Protein AF-A0A4Z2CUN2-F1 (afdb_monomer_lite)

Sequence (125 aa):
MNIFHKLSSVTNKCGRIKKRVDEVFERILISDKLRECLLIEDSDRYLTFTEKEREEFLFRLFKHICIGGEICQQEDDIKPYIDITRKIYHDLICAHKNPDSGLVEILSHVYEVQVFVSDMPSQNF

InterPro domains:
  IPR029416 Cilia- and flagella-associated protein 300 [PF14926] (1-117)
  IPR029416 Cilia- and flagella-associated protein 300 [PTHR31078] (4-117)

Organism: Schistosoma japonicum (NCBI:txid6182)

pLDDT: mean 88.89, std 11.71, range [41.34, 97.31]

Foldseek 3Di:
DQLCVLCCVQAPPVQFGAFDDWDADPNQTRGTPVLCCLPVCPDPSVVSDDPVRCPDPLNVLLSCQCSDDPDDPHDRGCVVSVVVSVVVVVVQWDWDQDPVVRDIDTPDDDDDDDDDDDPDPDPDD

Radius of gyration: 18.3 Å; chains: 1; bounding box: 49×45×45 Å

Structure (mmCIF, N/CA/C/O backbone):
data_AF-A0A4Z2CUN2-F1
#
_entry.id   AF-A0A4Z2CUN2-F1
#
loop_
_atom_site.group_PDB
_atom_site.id
_atom_site.type_symbol
_atom_site.label_atom_id
_atom_site.label_alt_id
_atom_site.label_comp_id
_atom_site.label_asym_id
_atom_site.label_entity_id
_atom_site.label_seq_id
_atom_site.pdbx_PDB_ins_code
_atom_site.Cartn_x
_atom_site.Cartn_y
_atom_site.Cartn_z
_atom_site.occupancy
_atom_site.B_iso_or_equiv
_atom_site.auth_seq_id
_atom_site.auth_comp_id
_atom_site.auth_asym_id
_atom_site.auth_atom_id
_atom_site.pdbx_PDB_model_num
ATOM 1 N N . MET A 1 1 ? -6.127 12.122 7.247 1.00 48.44 1 MET A N 1
ATOM 2 C CA . MET A 1 1 ? -5.325 12.434 6.042 1.00 48.44 1 MET A CA 1
ATOM 3 C C . MET A 1 1 ? -5.567 11.334 5.024 1.00 48.44 1 MET A C 1
ATOM 5 O O . MET A 1 1 ? -5.692 10.189 5.423 1.00 48.44 1 MET A O 1
ATOM 9 N N . ASN A 1 2 ? -5.736 11.660 3.742 1.00 76.31 2 ASN A N 1
ATOM 10 C CA . ASN A 1 2 ? -5.980 10.652 2.708 1.00 76.31 2 ASN A CA 1
ATOM 11 C C . ASN A 1 2 ? -4.715 10.512 1.861 1.00 76.31 2 ASN A C 1
ATOM 13 O O . ASN A 1 2 ? -4.545 11.282 0.921 1.00 76.31 2 ASN A O 1
ATOM 17 N N . ILE A 1 3 ? -3.819 9.583 2.203 1.00 88.69 3 ILE A N 1
ATOM 18 C CA . ILE A 1 3 ? -2.520 9.378 1.528 1.00 88.69 3 ILE A CA 1
ATOM 19 C C . ILE A 1 3 ? -2.637 9.260 -0.007 1.00 88.69 3 ILE A C 1
ATOM 21 O O . ILE A 1 3 ? -1.711 9.613 -0.734 1.00 88.69 3 ILE A O 1
ATOM 25 N N . PHE A 1 4 ? -3.805 8.866 -0.529 1.00 93.44 4 PHE A N 1
ATOM 26 C CA . PHE A 1 4 ? -4.026 8.641 -1.956 1.00 93.44 4 PHE A CA 1
ATOM 27 C C . PHE A 1 4 ? -3.981 9.911 -2.820 1.00 93.44 4 PHE A C 1
ATOM 29 O O . PHE A 1 4 ? -3.732 9.806 -4.017 1.00 93.44 4 PHE A O 1
ATOM 36 N N . HIS A 1 5 ? -4.154 11.118 -2.263 1.00 91.75 5 HIS A N 1
ATOM 37 C CA . HIS A 1 5 ? -4.026 12.356 -3.057 1.00 91.75 5 HIS A CA 1
ATOM 38 C C . HIS A 1 5 ? -2.603 12.557 -3.614 1.00 91.75 5 HIS A C 1
ATOM 40 O O . HIS A 1 5 ? -2.419 13.130 -4.695 1.00 91.75 5 HIS A O 1
ATOM 46 N N . LYS A 1 6 ? -1.594 12.037 -2.902 1.00 93.50 6 LYS A N 1
ATOM 47 C CA . LYS A 1 6 ? -0.182 12.125 -3.290 1.00 93.50 6 LYS A CA 1
ATOM 48 C C . LYS A 1 6 ? 0.154 11.256 -4.497 1.00 93.50 6 LYS A C 1
ATOM 50 O O . LYS A 1 6 ? 1.141 11.507 -5.178 1.00 93.50 6 LYS A O 1
ATOM 55 N N . LEU A 1 7 ? -0.713 10.300 -4.838 1.00 93.88 7 LEU A N 1
ATOM 56 C CA . LEU A 1 7 ? -0.537 9.413 -5.989 1.00 93.88 7 LEU A CA 1
ATOM 57 C C . LEU A 1 7 ? -0.670 10.135 -7.336 1.00 93.88 7 LEU A C 1
ATOM 59 O O . LEU A 1 7 ? -0.330 9.575 -8.378 1.00 93.88 7 LEU A O 1
ATOM 63 N N . SER A 1 8 ? -1.113 11.393 -7.343 1.00 92.88 8 SER A N 1
ATOM 64 C CA . SER A 1 8 ? -1.101 12.250 -8.534 1.00 92.88 8 SER A CA 1
ATOM 65 C C . SER A 1 8 ? 0.317 12.470 -9.098 1.00 92.88 8 SER A C 1
ATOM 67 O O . SER A 1 8 ? 0.485 12.670 -10.305 1.00 92.88 8 SER A O 1
ATOM 69 N N . SER A 1 9 ? 1.365 12.332 -8.274 1.00 92.81 9 SER A N 1
ATOM 70 C CA . SER A 1 9 ? 2.763 12.369 -8.731 1.00 92.81 9 SER A CA 1
ATOM 71 C C . SER A 1 9 ? 3.121 11.164 -9.619 1.00 92.81 9 SER A C 1
ATOM 73 O O . SER A 1 9 ? 3.837 11.313 -10.618 1.00 92.81 9 SER A O 1
ATOM 75 N N . VAL A 1 10 ? 2.547 9.989 -9.338 1.00 94.69 10 VAL A N 1
ATOM 76 C CA . VAL A 1 10 ? 2.833 8.713 -10.024 1.00 94.69 10 VAL A CA 1
ATOM 77 C C . VAL A 1 10 ? 1.763 8.292 -11.037 1.00 94.69 10 VAL A C 1
ATOM 79 O O . VAL A 1 10 ? 1.988 7.368 -11.813 1.00 94.69 10 VAL A O 1
ATOM 82 N N . THR A 1 11 ? 0.645 9.013 -11.115 1.00 96.62 11 THR A N 1
ATOM 83 C CA . THR A 1 11 ? -0.454 8.761 -12.065 1.00 96.62 11 THR A CA 1
ATOM 84 C C . THR A 1 11 ? -0.626 9.907 -13.060 1.00 96.62 11 THR A C 1
ATOM 86 O O . THR A 1 11 ? -0.113 11.013 -12.867 1.00 96.62 11 THR A O 1
ATOM 89 N N . ASN A 1 12 ? -1.292 9.644 -14.182 1.00 95.75 12 ASN A N 1
ATOM 90 C CA . ASN A 1 12 ? -1.761 10.689 -15.090 1.00 95.75 12 ASN A CA 1
ATOM 91 C C . ASN A 1 12 ? -3.154 11.205 -14.674 1.00 95.75 12 ASN A C 1
ATOM 93 O O . ASN A 1 12 ? -3.777 10.680 -13.755 1.00 95.75 12 ASN A O 1
ATOM 97 N N . LYS A 1 13 ? -3.667 12.227 -15.374 1.00 92.75 13 LYS A N 1
ATOM 98 C CA . LYS A 1 13 ? -4.981 12.832 -15.073 1.00 92.75 13 LYS A CA 1
ATOM 99 C C . LYS A 1 13 ? -6.158 11.850 -15.171 1.00 92.75 13 LYS A C 1
ATOM 101 O O . LYS A 1 13 ? -7.192 12.103 -14.568 1.00 92.75 13 LYS A O 1
ATOM 106 N N . CYS A 1 14 ? -6.003 10.757 -15.917 1.00 93.81 14 CYS A N 1
ATOM 107 C CA . CYS A 1 14 ? -7.030 9.731 -16.090 1.00 93.81 14 CYS A CA 1
ATOM 108 C C . CYS A 1 14 ? -6.935 8.607 -15.046 1.00 93.81 14 CYS A C 1
ATOM 110 O O . CYS A 1 14 ? -7.759 7.704 -15.073 1.00 93.81 14 CYS A O 1
ATOM 112 N N . GLY A 1 15 ? -5.943 8.642 -14.148 1.00 95.00 15 GLY A N 1
ATOM 113 C CA . GLY A 1 15 ? -5.732 7.609 -13.133 1.00 95.00 15 GLY A CA 1
ATOM 114 C C . GLY A 1 15 ? -4.819 6.457 -13.560 1.00 95.00 15 GLY A C 1
ATOM 115 O O . GLY A 1 15 ? -4.521 5.605 -12.724 1.00 95.00 15 GLY A O 1
ATOM 116 N N . ARG A 1 16 ? -4.299 6.456 -14.797 1.00 97.19 16 ARG A N 1
ATOM 117 C CA . ARG A 1 16 ? -3.320 5.445 -15.216 1.00 97.19 16 ARG A CA 1
ATOM 118 C C . ARG A 1 16 ? -1.986 5.681 -14.535 1.00 97.19 16 ARG A C 1
ATOM 120 O O . ARG A 1 16 ? -1.492 6.814 -14.475 1.00 97.19 16 ARG A O 1
ATOM 127 N N . ILE A 1 17 ? -1.381 4.602 -14.074 1.00 97.31 17 ILE A N 1
ATOM 128 C CA . ILE A 1 17 ? -0.069 4.599 -13.453 1.00 97.31 17 ILE A CA 1
ATOM 129 C C . ILE A 1 17 ? 0.970 4.859 -14.544 1.00 97.31 17 ILE A C 1
ATOM 131 O O . ILE A 1 17 ? 0.988 4.233 -15.606 1.00 97.31 17 ILE A O 1
ATOM 135 N N . LYS A 1 18 ? 1.834 5.844 -14.306 1.00 96.50 18 LYS A N 1
ATOM 136 C CA . LYS A 1 18 ? 2.908 6.183 -15.239 1.00 96.50 18 LYS A CA 1
ATOM 137 C C . LYS A 1 18 ? 3.898 5.010 -15.296 1.00 96.50 18 LYS A C 1
ATOM 139 O O . LYS A 1 18 ? 4.303 4.499 -14.255 1.00 96.50 18 LYS A O 1
ATOM 144 N N . LYS A 1 19 ? 4.320 4.617 -16.498 1.00 95.75 19 LYS A N 1
ATOM 145 C CA . LYS A 1 19 ? 5.338 3.574 -16.705 1.00 95.75 19 LYS A CA 1
ATOM 146 C C . LYS A 1 19 ? 6.760 4.120 -16.530 1.00 95.75 19 LYS A C 1
ATOM 148 O O . LYS A 1 19 ? 6.971 5.341 -16.518 1.00 95.75 19 LYS A O 1
ATOM 153 N N . ARG A 1 20 ? 7.721 3.211 -16.380 1.00 93.75 20 ARG A N 1
ATOM 154 C CA . ARG A 1 20 ? 9.170 3.470 -16.359 1.00 93.75 20 ARG A CA 1
ATOM 155 C C . ARG A 1 20 ? 9.900 2.333 -17.080 1.00 93.75 20 ARG A C 1
ATOM 157 O O . ARG A 1 20 ? 9.256 1.416 -17.573 1.00 93.75 20 ARG A O 1
ATOM 164 N N . VAL A 1 21 ? 11.223 2.433 -17.165 1.00 94.00 21 VAL A N 1
ATOM 165 C CA . VAL A 1 21 ? 12.065 1.329 -17.643 1.00 94.00 21 VAL A CA 1
ATOM 166 C C . VAL A 1 21 ? 12.024 0.200 -16.619 1.00 94.00 21 VAL A C 1
ATOM 168 O O . VAL A 1 21 ? 12.077 0.461 -15.417 1.00 94.00 21 VAL A O 1
ATOM 171 N N . ASP A 1 22 ? 11.917 -1.027 -17.113 1.00 94.19 22 ASP A N 1
ATOM 172 C CA . ASP A 1 22 ? 11.863 -2.222 -16.286 1.00 94.19 22 ASP A CA 1
ATOM 173 C C . ASP A 1 22 ? 13.157 -2.413 -15.495 1.00 94.19 22 ASP A C 1
ATOM 175 O O . ASP A 1 22 ? 14.265 -2.317 -16.023 1.00 94.19 22 ASP A O 1
ATOM 179 N N . GLU A 1 23 ? 12.994 -2.719 -14.215 1.00 93.00 23 GLU A N 1
ATOM 180 C CA . GLU A 1 23 ? 14.077 -3.017 -13.288 1.00 93.00 23 GLU A CA 1
ATOM 181 C C . GLU A 1 23 ? 13.613 -4.113 -12.336 1.00 93.00 23 GLU A C 1
ATOM 183 O O . GLU A 1 23 ? 12.442 -4.147 -11.958 1.00 93.00 23 GLU A O 1
ATOM 188 N N . VAL A 1 24 ? 14.513 -5.010 -11.945 1.00 91.69 24 VAL A N 1
ATOM 189 C CA . VAL A 1 24 ? 14.204 -6.060 -10.971 1.00 91.69 24 VAL A CA 1
ATOM 190 C C . VAL A 1 24 ? 14.834 -5.692 -9.635 1.00 91.69 24 VAL A C 1
ATOM 192 O O . VAL A 1 24 ? 16.052 -5.572 -9.542 1.00 91.69 24 VAL A O 1
ATOM 195 N N . PHE A 1 25 ? 14.006 -5.565 -8.601 1.00 89.56 25 PHE A N 1
ATOM 196 C CA . PHE A 1 25 ? 14.422 -5.286 -7.227 1.00 89.56 25 PHE A CA 1
ATOM 197 C C . PHE A 1 25 ? 13.826 -6.348 -6.304 1.00 89.56 25 PHE A C 1
ATOM 199 O O . PHE A 1 25 ? 12.622 -6.574 -6.342 1.00 89.56 25 PHE A O 1
ATOM 206 N N . GLU A 1 26 ? 14.657 -7.046 -5.524 1.00 87.00 26 GLU A N 1
ATOM 207 C CA . GLU A 1 26 ? 14.212 -8.112 -4.603 1.00 87.00 26 GLU A CA 1
ATOM 208 C C . GLU A 1 26 ? 13.264 -9.146 -5.248 1.00 87.00 26 GLU A C 1
ATOM 210 O O . GLU A 1 26 ? 12.294 -9.597 -4.647 1.00 87.00 26 GLU A O 1
ATOM 215 N N . ARG A 1 27 ? 13.557 -9.540 -6.498 1.00 86.94 27 ARG A N 1
ATOM 216 C CA . ARG A 1 27 ? 12.741 -10.456 -7.332 1.00 86.94 27 ARG A CA 1
ATOM 217 C C . ARG A 1 27 ? 11.387 -9.891 -7.789 1.00 86.94 27 ARG A C 1
ATOM 219 O O . ARG A 1 27 ? 10.625 -10.606 -8.433 1.00 86.94 27 ARG A O 1
ATOM 226 N N . ILE A 1 28 ? 11.108 -8.619 -7.528 1.00 87.38 28 ILE A N 1
ATOM 227 C CA . ILE A 1 28 ? 9.922 -7.904 -8.000 1.00 87.38 28 ILE A CA 1
ATOM 228 C C . ILE A 1 28 ? 10.285 -7.126 -9.266 1.00 87.38 28 ILE A C 1
ATOM 230 O O . ILE A 1 28 ? 11.254 -6.367 -9.290 1.00 87.38 28 ILE A O 1
ATOM 234 N N . LEU A 1 29 ? 9.484 -7.286 -10.320 1.00 89.44 29 LEU A N 1
ATOM 235 C CA . LEU A 1 29 ? 9.589 -6.469 -11.527 1.00 89.44 29 LEU A CA 1
ATOM 236 C C . LEU A 1 29 ? 8.938 -5.095 -11.298 1.00 89.44 29 LEU A C 1
ATOM 238 O O . LEU A 1 29 ? 7.730 -4.988 -11.069 1.00 89.44 29 LEU A O 1
ATOM 242 N N . ILE A 1 30 ? 9.737 -4.037 -11.405 1.00 92.06 30 ILE A N 1
ATOM 243 C CA . ILE A 1 30 ? 9.318 -2.644 -11.267 1.00 92.06 30 ILE A CA 1
ATOM 244 C C . ILE A 1 30 ? 9.238 -1.989 -12.650 1.00 92.06 30 ILE A C 1
ATOM 246 O O . ILE A 1 30 ? 10.202 -1.406 -13.149 1.00 92.06 30 ILE A O 1
ATOM 250 N N . SER A 1 31 ? 8.036 -2.017 -13.223 1.00 93.12 31 SER A N 1
ATOM 251 C CA . SER A 1 31 ? 7.719 -1.459 -14.551 1.00 93.12 31 SER A CA 1
ATOM 252 C C . SER A 1 31 ? 6.985 -0.115 -14.507 1.00 93.12 31 SER A C 1
ATOM 254 O O . SER A 1 31 ? 6.624 0.467 -15.536 1.00 93.12 31 SER A O 1
ATOM 256 N N . ASP A 1 32 ? 6.720 0.413 -13.311 1.00 94.69 32 ASP A N 1
ATOM 257 C CA . ASP A 1 32 ? 5.936 1.632 -13.143 1.00 94.69 32 ASP A CA 1
ATOM 258 C C . ASP A 1 32 ? 6.400 2.525 -11.986 1.00 94.69 32 ASP A C 1
ATOM 260 O O . ASP A 1 32 ? 7.168 2.141 -11.103 1.00 94.69 32 ASP A O 1
ATOM 264 N N . LYS A 1 33 ? 5.930 3.774 -12.024 1.00 95.44 33 LYS A N 1
ATOM 265 C CA . LYS A 1 33 ? 6.295 4.817 -11.064 1.00 95.44 33 LYS A CA 1
ATOM 266 C C . LYS A 1 33 ? 5.692 4.594 -9.674 1.00 95.44 33 LYS A C 1
ATOM 268 O O . LYS A 1 33 ? 6.193 5.190 -8.723 1.00 95.44 33 LYS A O 1
ATOM 273 N N . LEU A 1 34 ? 4.622 3.802 -9.555 1.00 95.62 34 LEU A N 1
ATOM 274 C CA . LEU A 1 34 ? 3.969 3.510 -8.279 1.00 95.62 34 LEU A CA 1
ATOM 275 C C . LEU A 1 34 ? 4.826 2.541 -7.463 1.00 95.62 34 LEU A C 1
ATOM 277 O O . LEU A 1 34 ? 5.147 2.839 -6.319 1.00 95.62 34 LEU A O 1
ATOM 281 N N . ARG A 1 35 ? 5.256 1.429 -8.062 1.00 93.62 35 ARG A N 1
ATOM 282 C CA . ARG A 1 35 ? 6.135 0.447 -7.413 1.00 93.62 35 ARG A CA 1
ATOM 283 C C . ARG A 1 35 ? 7.485 1.051 -7.046 1.00 93.62 35 ARG A C 1
ATOM 285 O O . ARG A 1 35 ? 7.947 0.835 -5.933 1.00 93.62 35 ARG A O 1
ATOM 292 N N . GLU A 1 36 ? 8.047 1.896 -7.911 1.00 94.38 36 GLU A N 1
ATOM 293 C CA . GLU A 1 36 ? 9.256 2.672 -7.596 1.00 94.38 36 GLU A CA 1
ATOM 294 C C . GLU A 1 36 ? 9.074 3.506 -6.315 1.00 94.38 36 GLU A C 1
ATOM 296 O O . GLU A 1 36 ? 9.882 3.428 -5.399 1.00 94.38 36 GLU A O 1
ATOM 301 N N . CYS A 1 37 ? 7.965 4.244 -6.211 1.00 95.12 37 CYS A N 1
ATOM 302 C CA . CYS A 1 37 ? 7.634 5.070 -5.046 1.00 95.12 37 CYS A CA 1
ATOM 303 C C . CYS A 1 37 ? 7.449 4.256 -3.745 1.00 95.12 37 CYS A C 1
ATOM 305 O O . CYS A 1 37 ? 7.715 4.758 -2.648 1.00 95.12 37 CYS A O 1
ATOM 307 N N . LEU A 1 38 ? 6.995 3.004 -3.851 1.00 94.62 38 LEU A N 1
ATOM 308 C CA . LEU A 1 38 ? 6.708 2.130 -2.710 1.00 94.62 38 LEU A CA 1
ATOM 309 C C . LEU A 1 38 ? 7.914 1.297 -2.237 1.00 94.62 38 LEU A C 1
ATOM 311 O O . LEU A 1 38 ? 7.955 0.936 -1.055 1.00 94.62 38 LEU A O 1
ATOM 315 N N . LEU A 1 39 ? 8.851 0.975 -3.137 1.00 92.81 39 LEU A N 1
ATOM 316 C CA . LEU A 1 39 ? 9.922 -0.006 -2.909 1.00 92.81 39 LEU A CA 1
ATOM 317 C C . LEU A 1 39 ? 11.339 0.570 -2.953 1.00 92.81 39 LEU A C 1
ATOM 319 O O . LEU A 1 39 ? 12.171 0.128 -2.173 1.00 92.81 39 LEU A O 1
ATOM 323 N N . ILE A 1 40 ? 11.628 1.519 -3.846 1.00 93.94 40 ILE A N 1
ATOM 324 C CA . ILE A 1 40 ? 13.008 1.960 -4.089 1.00 93.94 40 ILE A CA 1
ATOM 325 C C . ILE A 1 40 ? 13.339 3.128 -3.170 1.00 93.94 40 ILE A C 1
ATOM 327 O O . ILE A 1 40 ? 12.987 4.262 -3.483 1.00 93.94 40 ILE A O 1
ATOM 331 N N . GLU A 1 41 ? 13.998 2.850 -2.046 1.00 92.31 41 GLU A N 1
ATOM 332 C CA . GLU A 1 41 ? 14.308 3.845 -1.004 1.00 92.31 41 GLU A CA 1
ATOM 333 C C . GLU A 1 41 ? 15.188 4.996 -1.509 1.00 92.31 41 GLU A C 1
ATOM 335 O O . GLU A 1 41 ? 14.967 6.147 -1.139 1.00 92.31 41 GLU A O 1
ATOM 340 N N . ASP A 1 42 ? 16.094 4.701 -2.443 1.00 90.81 42 ASP A N 1
ATOM 341 C CA . ASP A 1 42 ? 17.001 5.678 -3.056 1.00 90.81 42 ASP A CA 1
ATOM 342 C C . ASP A 1 42 ? 16.341 6.543 -4.151 1.00 90.81 42 ASP A C 1
ATOM 344 O O . ASP A 1 42 ? 16.978 7.428 -4.721 1.00 90.81 42 ASP A O 1
ATOM 348 N N . SER A 1 43 ? 15.068 6.304 -4.493 1.00 90.62 43 SER A N 1
ATOM 349 C CA . SER A 1 43 ? 14.357 7.110 -5.493 1.00 90.62 43 SER A CA 1
ATOM 350 C C . SER A 1 43 ? 13.819 8.397 -4.874 1.00 90.62 43 SER A C 1
ATOM 352 O O . SER A 1 43 ? 13.136 8.369 -3.851 1.00 90.62 43 SER A O 1
ATOM 354 N N . ASP A 1 44 ? 13.943 9.521 -5.587 1.00 89.75 44 ASP A N 1
ATOM 355 C CA . ASP A 1 44 ? 13.253 10.776 -5.247 1.00 89.75 44 ASP A CA 1
ATOM 356 C C . ASP A 1 44 ? 11.745 10.578 -5.025 1.00 89.75 44 ASP A C 1
ATOM 358 O O . ASP A 1 44 ? 11.096 11.306 -4.272 1.00 89.75 44 ASP A O 1
ATOM 362 N N . ARG A 1 45 ? 11.147 9.577 -5.682 1.00 89.94 45 ARG A N 1
ATOM 363 C CA . ARG A 1 45 ? 9.720 9.284 -5.526 1.00 89.94 45 ARG A CA 1
ATOM 364 C C . ARG A 1 45 ? 9.394 8.583 -4.230 1.00 89.94 45 ARG A C 1
ATOM 366 O O . ARG A 1 45 ? 8.244 8.687 -3.801 1.00 89.94 45 ARG A O 1
ATOM 373 N N . TYR A 1 46 ? 10.349 7.920 -3.592 1.00 91.25 46 TYR A N 1
ATOM 374 C CA . TYR A 1 46 ? 10.175 7.408 -2.240 1.00 91.25 46 TYR A CA 1
ATOM 375 C C . TYR A 1 46 ? 9.803 8.546 -1.281 1.00 91.25 46 TYR A C 1
ATOM 377 O O . TYR A 1 46 ? 8.902 8.418 -0.454 1.00 91.25 46 TYR A O 1
ATOM 385 N N . LEU A 1 47 ? 10.347 9.740 -1.493 1.00 90.44 47 LEU A N 1
ATOM 386 C CA . LEU A 1 47 ? 10.043 10.910 -0.670 1.00 90.44 47 LEU A CA 1
ATOM 387 C C . LEU A 1 47 ? 8.612 11.458 -0.854 1.00 90.44 47 LEU A C 1
ATOM 389 O O . LEU A 1 47 ? 8.214 12.386 -0.154 1.00 90.44 47 LEU A O 1
ATOM 393 N N . THR A 1 48 ? 7.798 10.873 -1.747 1.00 93.44 48 THR A N 1
ATOM 394 C CA . THR A 1 48 ? 6.362 11.198 -1.865 1.00 93.44 48 THR A CA 1
ATOM 395 C C . THR A 1 48 ? 5.631 10.992 -0.533 1.00 93.44 48 THR A C 1
ATOM 397 O O . THR A 1 48 ? 4.751 11.781 -0.180 1.00 93.44 48 THR A O 1
ATOM 400 N N . PHE A 1 49 ? 5.998 9.950 0.214 1.00 94.50 49 PHE A N 1
ATOM 401 C CA . PHE A 1 49 ? 5.416 9.638 1.516 1.00 94.50 49 PHE A CA 1
ATOM 402 C C . PHE A 1 49 ? 6.449 9.858 2.610 1.00 94.50 49 PHE A C 1
ATOM 404 O O . PHE A 1 49 ? 7.573 9.366 2.519 1.00 94.50 49 PHE A O 1
ATOM 411 N N . THR A 1 50 ? 6.042 10.587 3.644 1.00 94.06 50 THR A N 1
ATOM 412 C CA . THR A 1 50 ? 6.851 10.791 4.848 1.00 94.06 50 THR A CA 1
ATOM 413 C C . THR A 1 50 ? 7.014 9.478 5.610 1.00 94.06 50 THR A C 1
ATOM 415 O O . THR A 1 50 ? 6.198 8.569 5.471 1.00 94.06 50 THR A O 1
ATOM 418 N N . GLU A 1 51 ? 8.035 9.392 6.460 1.00 93.81 51 GLU A N 1
ATOM 419 C CA . GLU A 1 51 ? 8.264 8.235 7.334 1.00 93.81 51 GLU A CA 1
ATOM 420 C C . GLU A 1 51 ? 7.018 7.882 8.163 1.00 93.81 51 GLU A C 1
ATOM 422 O O . GLU A 1 51 ? 6.536 6.755 8.101 1.00 93.81 51 GLU A O 1
ATOM 427 N N . LYS A 1 52 ? 6.389 8.878 8.803 1.00 93.56 52 LYS A N 1
ATOM 428 C CA . LYS A 1 52 ? 5.144 8.690 9.569 1.00 93.56 52 LYS A CA 1
ATOM 429 C C . LYS A 1 52 ? 3.994 8.134 8.729 1.00 93.56 52 LYS A C 1
ATOM 431 O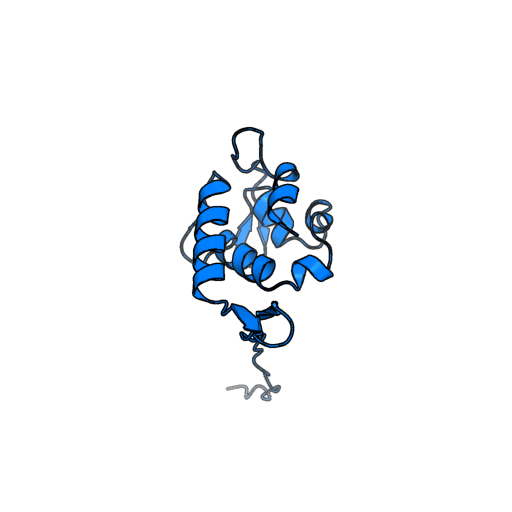 O . LYS A 1 52 ? 3.249 7.285 9.197 1.00 93.56 52 LYS A O 1
ATOM 436 N N . GLU A 1 53 ? 3.835 8.596 7.489 1.00 95.06 53 GLU A N 1
ATOM 437 C CA . GLU A 1 53 ? 2.806 8.051 6.591 1.00 95.06 53 GLU A CA 1
ATOM 438 C C . GLU A 1 53 ? 3.116 6.610 6.189 1.00 95.06 53 GLU A C 1
ATOM 440 O O . GLU A 1 53 ? 2.194 5.816 6.034 1.00 95.06 53 GLU A O 1
ATOM 445 N N . ARG A 1 54 ? 4.397 6.258 6.034 1.00 94.31 54 ARG A N 1
ATOM 446 C CA . ARG A 1 54 ? 4.825 4.888 5.722 1.00 94.31 54 ARG A CA 1
ATOM 447 C C . ARG A 1 54 ? 4.581 3.924 6.883 1.00 94.31 54 ARG A C 1
ATOM 449 O O . ARG A 1 54 ? 4.359 2.734 6.657 1.00 94.31 54 ARG A O 1
ATOM 456 N N . GLU A 1 55 ? 4.584 4.435 8.110 1.00 93.00 55 GLU A N 1
ATOM 457 C CA . GLU A 1 55 ? 4.240 3.683 9.315 1.00 93.00 55 GLU A CA 1
ATOM 458 C C . GLU A 1 55 ? 2.732 3.433 9.462 1.00 93.00 55 GLU A C 1
ATOM 460 O O . GLU A 1 55 ? 2.346 2.449 10.095 1.00 93.00 55 GLU A O 1
ATOM 465 N N . GLU A 1 56 ? 1.869 4.254 8.849 1.00 93.25 56 GLU A N 1
ATOM 466 C CA . GLU A 1 56 ? 0.418 4.073 8.934 1.00 93.25 56 GLU A CA 1
ATOM 467 C C . GLU A 1 56 ? -0.026 2.716 8.362 1.00 93.25 56 GLU A C 1
ATOM 469 O O . GLU A 1 56 ? 0.357 2.308 7.261 1.00 93.25 56 GLU A O 1
ATOM 474 N N . PHE A 1 57 ? -0.937 2.039 9.069 1.00 94.00 57 PHE A N 1
ATOM 475 C CA . PHE A 1 57 ? -1.489 0.758 8.619 1.00 94.00 57 PHE A CA 1
ATOM 476 C C . PHE A 1 57 ? -2.116 0.844 7.219 1.00 94.00 57 PHE A C 1
ATOM 478 O O . PHE A 1 57 ? -1.911 -0.046 6.396 1.00 94.00 57 PHE A O 1
ATOM 485 N N . LEU A 1 58 ? -2.827 1.938 6.919 1.00 95.19 58 LEU A N 1
ATOM 486 C CA . LEU A 1 58 ? -3.437 2.156 5.607 1.00 95.19 58 LEU A CA 1
ATOM 487 C C . LEU A 1 58 ? -2.392 2.158 4.480 1.00 95.19 58 LEU A C 1
ATOM 489 O O . LEU A 1 58 ? -2.636 1.581 3.420 1.00 95.19 58 LEU A O 1
ATOM 493 N N . PHE A 1 59 ? -1.229 2.776 4.707 1.00 96.00 59 PHE A N 1
ATOM 494 C CA . PHE A 1 59 ? -0.135 2.778 3.740 1.00 96.00 59 PHE A CA 1
ATOM 495 C C . PHE A 1 59 ? 0.461 1.383 3.574 1.00 96.00 59 PHE A C 1
ATOM 497 O O . PHE A 1 59 ? 0.636 0.925 2.446 1.00 96.00 59 PHE A O 1
ATOM 504 N N . ARG A 1 60 ? 0.741 0.686 4.681 1.00 94.81 60 ARG A N 1
ATOM 505 C CA . ARG A 1 60 ? 1.304 -0.674 4.652 1.00 94.81 60 ARG A CA 1
ATOM 506 C C . ARG A 1 60 ? 0.385 -1.648 3.910 1.00 94.81 60 ARG A C 1
ATOM 508 O O . ARG A 1 60 ? 0.857 -2.407 3.065 1.00 94.81 60 ARG A O 1
ATOM 515 N N . LEU A 1 61 ? -0.923 -1.565 4.154 1.00 95.31 61 LEU A N 1
ATOM 516 C CA . LEU A 1 61 ? -1.937 -2.344 3.445 1.00 95.31 61 LEU A CA 1
ATOM 517 C C . LEU A 1 61 ? -1.959 -2.011 1.945 1.00 95.31 61 LEU A C 1
ATOM 519 O O . LEU A 1 61 ? -1.909 -2.916 1.114 1.00 95.31 61 LEU A O 1
ATOM 523 N N . PHE A 1 62 ? -1.975 -0.721 1.593 1.00 95.81 62 PHE A N 1
ATOM 524 C CA . PHE A 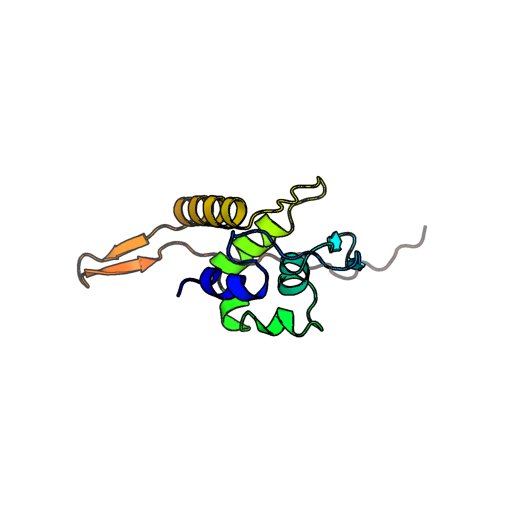1 62 ? -1.919 -0.272 0.200 1.00 95.81 62 PHE A CA 1
ATOM 525 C C . PHE A 1 62 ? -0.664 -0.780 -0.522 1.00 95.81 62 PHE A C 1
ATOM 527 O O . PHE A 1 62 ? -0.756 -1.302 -1.63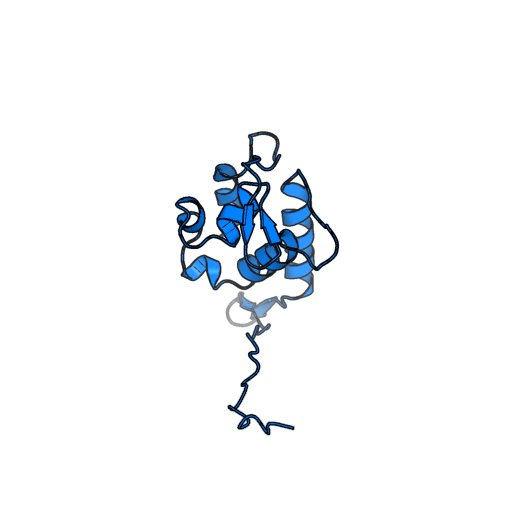3 1.00 95.81 62 PHE A O 1
ATOM 534 N N . LYS A 1 63 ? 0.506 -0.659 0.121 1.00 94.56 63 LYS A N 1
ATOM 535 C CA . LYS A 1 63 ? 1.790 -1.149 -0.390 1.00 94.56 63 LYS A CA 1
ATOM 536 C C . LYS A 1 63 ? 1.716 -2.649 -0.673 1.00 94.56 63 LYS A C 1
ATOM 538 O O . LYS A 1 63 ? 2.076 -3.062 -1.770 1.00 94.56 63 LYS A O 1
ATOM 543 N N . HIS A 1 64 ? 1.200 -3.441 0.267 1.00 92.19 64 HIS A N 1
ATOM 544 C CA . HIS A 1 64 ? 1.068 -4.890 0.106 1.00 92.19 64 HIS A CA 1
ATOM 545 C C . HIS A 1 64 ? 0.166 -5.262 -1.081 1.00 92.19 64 HIS A C 1
ATOM 547 O O . HIS A 1 64 ? 0.535 -6.092 -1.904 1.00 92.19 64 HIS A O 1
ATOM 553 N N . ILE A 1 65 ? -0.969 -4.574 -1.226 1.00 92.81 65 ILE A N 1
ATOM 554 C CA . ILE A 1 65 ? -1.904 -4.766 -2.343 1.00 92.81 65 ILE A CA 1
ATOM 555 C C . ILE A 1 65 ? -1.267 -4.392 -3.694 1.00 92.81 65 ILE A C 1
ATOM 557 O O . ILE A 1 65 ? -1.468 -5.093 -4.680 1.00 92.81 65 ILE A O 1
ATOM 561 N N . CYS A 1 66 ? -0.499 -3.299 -3.759 1.00 93.06 66 CYS A N 1
ATOM 562 C CA . CYS A 1 66 ? 0.133 -2.850 -5.006 1.00 93.06 66 CYS A CA 1
ATOM 563 C C . CYS A 1 66 ? 1.309 -3.736 -5.432 1.00 93.06 66 CYS A C 1
ATOM 565 O O . CYS A 1 66 ? 1.532 -3.941 -6.628 1.00 93.06 66 CYS A O 1
ATOM 567 N N . ILE A 1 67 ? 2.096 -4.226 -4.472 1.00 90.50 67 ILE A N 1
ATOM 568 C CA . ILE A 1 67 ? 3.198 -5.152 -4.752 1.00 90.50 67 ILE A CA 1
ATOM 569 C C . ILE A 1 67 ? 2.627 -6.502 -5.190 1.00 90.50 67 ILE A C 1
ATOM 571 O O . ILE A 1 67 ? 3.088 -7.053 -6.188 1.00 90.50 67 ILE A O 1
ATOM 575 N N . GLY A 1 68 ? 1.581 -6.96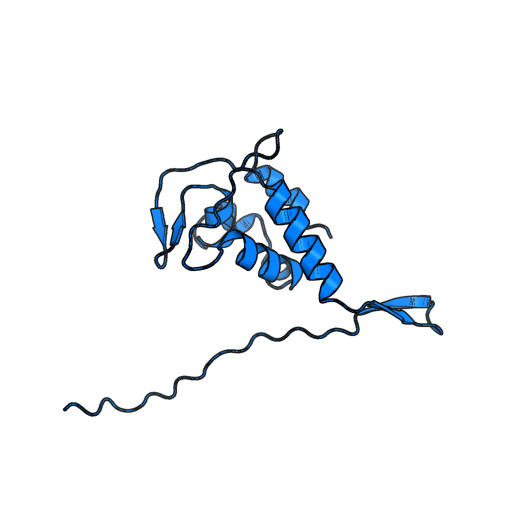7 -4.502 1.00 86.62 68 GLY A N 1
ATOM 576 C CA . GLY A 1 68 ? 0.974 -8.270 -4.731 1.00 86.62 68 GLY A CA 1
ATOM 577 C C . GLY A 1 68 ? 1.832 -9.414 -4.188 1.00 86.62 68 GLY A C 1
ATOM 578 O O . GLY A 1 68 ? 2.748 -9.213 -3.389 1.00 86.62 68 GLY A O 1
ATOM 579 N N . GLY A 1 69 ? 1.498 -10.631 -4.616 1.00 77.50 69 GLY A N 1
ATOM 580 C CA . GLY A 1 69 ? 2.271 -11.844 -4.342 1.00 77.50 69 GLY A CA 1
ATOM 581 C C . GLY A 1 69 ? 3.052 -12.326 -5.567 1.00 77.50 69 GLY A C 1
ATOM 582 O O . GLY A 1 69 ? 3.238 -11.595 -6.534 1.00 77.50 69 GLY A O 1
ATOM 583 N N . GLU A 1 70 ? 3.462 -13.595 -5.557 1.00 70.19 70 GLU A N 1
ATOM 584 C CA . GLU A 1 70 ? 4.256 -14.208 -6.639 1.00 70.19 70 GLU A CA 1
ATOM 585 C C . GLU A 1 70 ? 3.532 -14.285 -7.996 1.00 70.19 70 GLU A C 1
ATOM 587 O O . GLU A 1 70 ? 4.161 -14.488 -9.033 1.00 70.19 70 GLU A O 1
ATOM 592 N N . ILE A 1 71 ? 2.208 -14.117 -8.011 1.00 61.66 71 ILE A N 1
ATOM 593 C CA . ILE A 1 71 ? 1.393 -14.144 -9.226 1.00 61.66 71 ILE A CA 1
ATOM 594 C C . ILE A 1 71 ? 1.083 -12.696 -9.630 1.00 61.66 71 ILE A C 1
ATOM 596 O O . ILE A 1 71 ? 0.555 -11.934 -8.823 1.00 61.66 71 ILE A O 1
ATOM 600 N N . CYS A 1 72 ? 1.399 -12.322 -10.877 1.00 59.75 72 CYS A N 1
ATOM 601 C CA . CYS A 1 72 ? 1.260 -10.964 -11.424 1.00 59.75 72 CYS A CA 1
ATOM 602 C C . CYS A 1 72 ? -0.146 -10.356 -11.242 1.00 59.75 72 CYS A C 1
ATOM 604 O O . CYS A 1 72 ? -1.027 -10.553 -12.074 1.00 59.75 72 CYS A O 1
ATOM 606 N N . GLN A 1 73 ? -0.319 -9.533 -10.205 1.00 70.75 73 GLN A N 1
ATOM 607 C CA . GLN A 1 73 ? -1.513 -8.711 -9.946 1.00 70.75 73 GLN A CA 1
ATOM 608 C C . GLN A 1 73 ? -1.268 -7.238 -10.324 1.00 70.75 73 GLN A C 1
ATOM 610 O O . GLN A 1 73 ? -1.637 -6.309 -9.598 1.00 70.75 73 GLN A O 1
ATOM 615 N N . GLN A 1 74 ? -0.550 -7.007 -11.428 1.00 79.75 74 GLN A N 1
ATOM 616 C CA . GLN A 1 74 ? -0.248 -5.652 -11.877 1.00 79.75 74 GLN A CA 1
ATOM 617 C C . GLN A 1 74 ? -1.460 -5.032 -12.573 1.00 79.75 74 GLN A C 1
ATOM 619 O O . GLN A 1 74 ? -1.913 -5.529 -13.597 1.00 79.75 74 GLN A O 1
ATOM 624 N N . GLU A 1 75 ? -1.928 -3.911 -12.036 1.00 90.12 75 GLU A N 1
ATOM 625 C CA . GLU A 1 75 ? -2.952 -3.070 -12.641 1.00 90.12 75 GLU A CA 1
ATOM 626 C C . GLU A 1 75 ? -2.301 -1.849 -13.292 1.00 90.12 75 GLU A C 1
ATOM 628 O O . GLU A 1 75 ? -1.298 -1.318 -12.804 1.00 90.12 75 GLU A O 1
ATOM 633 N N . ASP A 1 76 ? -2.898 -1.380 -14.385 1.00 93.56 76 ASP A N 1
ATOM 634 C CA . ASP A 1 76 ? -2.482 -0.150 -15.065 1.00 93.56 76 ASP A CA 1
ATOM 635 C C . ASP A 1 76 ? -3.172 1.099 -14.506 1.00 93.56 76 ASP A C 1
ATOM 637 O O . ASP A 1 76 ? -2.683 2.215 -14.691 1.00 93.56 76 ASP A O 1
ATOM 641 N N . ASP A 1 77 ? -4.294 0.925 -13.811 1.00 95.75 77 ASP A N 1
ATOM 642 C CA . ASP A 1 77 ? -5.083 1.998 -13.219 1.00 95.75 77 ASP A CA 1
ATOM 643 C C . ASP A 1 77 ? -4.948 2.004 -11.694 1.00 95.75 77 ASP A C 1
ATOM 645 O O . ASP A 1 77 ? -4.923 0.968 -11.034 1.00 95.75 77 ASP A O 1
ATOM 649 N N . ILE A 1 78 ? -4.893 3.198 -11.100 1.00 95.94 78 ILE A N 1
ATOM 650 C CA . ILE A 1 78 ? -4.744 3.348 -9.644 1.00 95.94 78 ILE A CA 1
ATOM 651 C C . ILE A 1 78 ? -6.038 3.056 -8.878 1.00 95.94 78 ILE A C 1
ATOM 653 O O . ILE A 1 78 ? -6.018 2.732 -7.690 1.00 95.94 78 ILE A O 1
ATOM 657 N N . LYS A 1 79 ? -7.184 3.220 -9.547 1.00 95.50 79 LYS A N 1
ATOM 658 C CA . LYS A 1 79 ? -8.504 3.161 -8.919 1.00 95.50 79 LYS A CA 1
ATOM 659 C C . LYS A 1 79 ? -8.806 1.780 -8.312 1.00 95.50 79 LYS A C 1
ATOM 661 O O . LYS A 1 79 ? -9.196 1.770 -7.145 1.00 95.50 79 LYS A O 1
ATOM 666 N N . PRO A 1 80 ? -8.577 0.645 -9.007 1.00 94.94 80 PRO A N 1
ATOM 667 C CA . PRO A 1 80 ? -8.736 -0.683 -8.414 1.00 94.94 80 PRO A CA 1
ATOM 668 C C . PRO A 1 80 ? -7.968 -0.854 -7.099 1.00 94.94 80 PRO A C 1
ATOM 670 O O . PRO A 1 80 ? -8.551 -1.303 -6.114 1.00 94.94 80 PRO A O 1
ATOM 673 N N . TYR A 1 81 ? -6.706 -0.409 -7.045 1.00 95.25 81 TYR A N 1
ATOM 674 C CA . TYR A 1 81 ? -5.887 -0.487 -5.833 1.00 95.25 81 TYR A CA 1
ATOM 675 C C . TYR A 1 81 ? -6.450 0.346 -4.680 1.00 95.25 81 TYR A C 1
ATOM 677 O O . TYR A 1 81 ? -6.515 -0.133 -3.548 1.00 95.25 81 TYR A O 1
ATOM 685 N N . ILE A 1 82 ? -6.887 1.580 -4.946 1.00 95.94 82 ILE A N 1
ATOM 686 C CA . ILE A 1 82 ? -7.476 2.444 -3.913 1.00 95.94 82 ILE A CA 1
ATOM 687 C C . ILE A 1 82 ? -8.782 1.842 -3.387 1.00 95.94 82 ILE A C 1
ATOM 689 O O . ILE A 1 82 ? -8.989 1.797 -2.174 1.00 95.94 82 ILE A O 1
ATOM 693 N N . ASP A 1 83 ? -9.654 1.383 -4.283 1.00 95.94 83 ASP A N 1
ATOM 694 C CA . ASP A 1 83 ? -10.972 0.870 -3.920 1.00 95.94 83 ASP A CA 1
ATOM 695 C C . ASP A 1 83 ? -10.859 -0.393 -3.061 1.00 95.94 83 ASP A C 1
ATOM 697 O O . ASP A 1 83 ? -11.480 -0.469 -1.997 1.00 95.94 83 ASP A O 1
ATOM 701 N N . ILE A 1 84 ? -10.025 -1.357 -3.471 1.00 95.38 84 ILE A N 1
ATOM 702 C CA . ILE A 1 84 ? -9.851 -2.598 -2.709 1.00 95.38 84 ILE A CA 1
ATOM 703 C C . ILE A 1 84 ? -9.142 -2.350 -1.374 1.00 95.38 84 ILE A C 1
ATOM 705 O O . ILE A 1 84 ? -9.555 -2.903 -0.358 1.00 95.38 84 ILE A O 1
ATOM 709 N N . THR A 1 85 ? -8.153 -1.449 -1.338 1.00 96.12 85 THR A N 1
ATOM 710 C CA . THR A 1 85 ? -7.472 -1.065 -0.091 1.00 96.12 85 THR A CA 1
ATOM 711 C C . THR A 1 85 ? -8.448 -0.453 0.900 1.00 96.12 85 THR A C 1
ATOM 713 O O . THR A 1 85 ? -8.450 -0.831 2.067 1.00 96.12 85 THR A O 1
ATOM 716 N N . ARG A 1 86 ? -9.303 0.478 0.454 1.00 95.62 86 ARG A N 1
ATOM 717 C CA . ARG A 1 86 ? -10.312 1.095 1.326 1.00 95.62 86 ARG A CA 1
ATOM 718 C C . ARG A 1 86 ? -11.299 0.069 1.848 1.00 95.62 86 ARG A C 1
ATOM 720 O O . ARG A 1 86 ? -11.617 0.108 3.031 1.00 95.62 86 ARG A O 1
ATOM 727 N N . LYS A 1 87 ? -11.766 -0.833 0.983 1.00 96.44 87 LYS A N 1
ATOM 728 C CA . LYS A 1 87 ? -12.689 -1.896 1.377 1.00 96.44 87 LYS A CA 1
ATOM 729 C C . LYS A 1 87 ? -12.077 -2.769 2.474 1.00 96.44 87 LYS A C 1
ATOM 731 O O . LYS A 1 87 ? -12.645 -2.856 3.552 1.00 96.44 87 LYS A O 1
ATOM 736 N N . ILE A 1 88 ? -10.877 -3.302 2.240 1.00 95.75 88 ILE A N 1
ATOM 737 C CA . ILE A 1 88 ? -10.181 -4.149 3.219 1.00 95.75 88 ILE A CA 1
ATOM 738 C C . ILE A 1 88 ? -9.885 -3.371 4.508 1.00 95.75 88 ILE A C 1
ATOM 740 O O . ILE A 1 88 ? -10.105 -3.885 5.598 1.00 95.75 88 ILE A O 1
ATOM 744 N N . TYR A 1 89 ? -9.432 -2.119 4.412 1.00 95.00 89 TYR A N 1
ATOM 745 C CA . TYR A 1 89 ? -9.174 -1.287 5.588 1.00 95.00 89 TYR A CA 1
ATOM 746 C C . TYR A 1 89 ? -10.430 -1.104 6.450 1.00 95.00 89 TYR A C 1
ATOM 748 O O . TYR A 1 89 ? -10.364 -1.247 7.668 1.00 95.00 89 TYR A O 1
ATOM 756 N N . HIS A 1 90 ? -11.576 -0.815 5.829 1.00 93.38 90 HIS A N 1
ATOM 757 C CA . HIS A 1 90 ? -12.847 -0.681 6.539 1.00 93.38 90 HIS A CA 1
ATOM 758 C C . HIS A 1 90 ? -13.331 -1.999 7.148 1.00 93.38 90 HIS A C 1
ATOM 760 O O . HIS A 1 90 ? -13.895 -1.970 8.236 1.00 93.38 90 HIS A O 1
ATOM 766 N N . ASP A 1 91 ? -13.079 -3.127 6.486 1.00 95.12 91 ASP A N 1
ATOM 767 C CA . ASP A 1 91 ? -13.447 -4.449 6.999 1.00 95.12 91 ASP A CA 1
ATOM 768 C C . ASP A 1 91 ? -12.570 -4.875 8.199 1.00 95.12 91 ASP A C 1
ATOM 770 O O . ASP A 1 91 ? -13.016 -5.645 9.048 1.00 95.12 91 ASP A O 1
ATOM 774 N N . LEU A 1 92 ? -11.332 -4.369 8.298 1.00 94.56 92 LEU A N 1
ATOM 775 C CA . LEU A 1 92 ? -10.376 -4.711 9.365 1.00 94.56 92 LEU A CA 1
ATOM 776 C C . LEU A 1 92 ? -10.432 -3.776 10.587 1.00 94.56 92 LEU A C 1
ATOM 778 O O . LEU A 1 92 ? -10.096 -4.186 11.703 1.00 94.56 92 LEU A O 1
ATOM 782 N N . ILE A 1 93 ? -10.800 -2.508 10.395 1.00 93.62 93 ILE A N 1
ATOM 783 C CA . ILE A 1 93 ? -10.769 -1.499 11.458 1.00 93.62 93 ILE A CA 1
ATOM 784 C C . ILE A 1 93 ? -12.127 -1.388 12.147 1.00 93.62 93 ILE A C 1
ATOM 786 O O . ILE A 1 93 ? -13.137 -1.061 11.531 1.00 93.62 93 ILE A O 1
ATOM 790 N N . CYS A 1 94 ? -12.125 -1.558 13.467 1.00 93.44 94 CYS A N 1
ATOM 791 C CA . CYS A 1 94 ? -13.270 -1.300 14.321 1.00 93.44 94 CYS A CA 1
ATOM 792 C C . CYS A 1 94 ? -13.158 0.105 14.922 1.00 93.44 94 CYS A C 1
ATOM 794 O O . CYS A 1 94 ? -12.214 0.410 15.659 1.00 93.44 94 CYS A O 1
ATOM 796 N N . ALA A 1 95 ? -14.128 0.959 14.598 1.00 91.62 95 ALA A N 1
ATOM 797 C CA . ALA A 1 95 ? -14.268 2.291 15.165 1.00 91.62 95 ALA A CA 1
ATOM 798 C C . ALA A 1 95 ? -15.534 2.352 16.025 1.00 91.62 95 ALA A C 1
ATOM 800 O O . ALA A 1 95 ? -16.606 1.917 15.603 1.00 91.62 95 ALA A O 1
ATOM 801 N N . HIS A 1 96 ? -15.415 2.913 17.222 1.00 91.31 96 HIS A N 1
ATOM 802 C CA . HIS A 1 96 ? -16.507 3.057 18.171 1.00 91.31 96 HIS A CA 1
ATOM 803 C C . HIS A 1 96 ? -16.673 4.525 18.550 1.00 91.31 96 HIS A C 1
ATOM 805 O O . HIS A 1 96 ? -15.694 5.227 18.784 1.00 91.31 96 HIS A O 1
ATOM 811 N N . LYS A 1 97 ? -17.915 5.010 18.608 1.00 93.06 97 LYS A N 1
ATOM 812 C CA . LYS A 1 97 ? -18.192 6.342 19.142 1.00 93.06 97 LYS A CA 1
ATOM 813 C C . LYS A 1 97 ? -18.341 6.224 20.652 1.00 93.06 97 LYS A C 1
ATOM 815 O O . LYS A 1 97 ? -19.331 5.661 21.110 1.00 93.06 97 LYS A O 1
ATOM 820 N N . ASN A 1 98 ? -17.379 6.765 21.389 1.00 91.25 98 ASN A N 1
ATOM 821 C CA . ASN A 1 98 ? -17.409 6.767 22.841 1.00 91.25 98 ASN A CA 1
ATOM 822 C C . ASN A 1 98 ? -18.659 7.539 23.322 1.00 91.25 98 ASN A C 1
ATOM 824 O O . ASN A 1 98 ? -18.856 8.689 22.913 1.00 91.25 98 ASN A O 1
ATOM 828 N N . PRO A 1 99 ? -19.533 6.918 24.134 1.00 90.00 99 PRO A N 1
ATOM 829 C CA . PRO A 1 99 ? -20.792 7.524 24.558 1.00 90.00 99 PRO A CA 1
ATOM 830 C C . PRO A 1 99 ? -20.601 8.723 25.496 1.00 90.00 99 PRO A C 1
ATOM 832 O O . PRO A 1 99 ? -21.434 9.627 25.475 1.00 90.00 99 PRO A O 1
ATOM 835 N N . ASP A 1 100 ? -19.506 8.764 26.257 1.00 91.75 100 ASP A N 1
ATOM 836 C CA . ASP A 1 100 ? -19.230 9.826 27.227 1.00 91.75 100 ASP A CA 1
ATOM 837 C C . ASP A 1 100 ? -18.566 11.039 26.565 1.00 91.75 100 ASP A C 1
ATOM 839 O O . ASP A 1 100 ? -18.956 12.182 26.804 1.00 91.75 100 ASP A O 1
ATOM 843 N N . SER A 1 101 ? -17.568 10.808 25.703 1.00 91.38 101 SER A N 1
ATOM 844 C CA . SER A 1 101 ? -16.830 11.888 25.027 1.00 91.38 101 SER A CA 1
ATOM 845 C C . SER A 1 101 ? -17.472 12.332 23.707 1.00 91.38 101 SER A C 1
ATOM 847 O O . SER A 1 101 ? -17.213 13.434 23.222 1.00 91.38 101 SER A O 1
ATOM 849 N N . GLY A 1 102 ? -18.290 11.474 23.089 1.00 91.12 102 GLY A N 1
ATOM 850 C CA . GLY A 1 102 ? -18.864 11.682 21.760 1.00 91.12 102 GLY A CA 1
ATOM 851 C C . GLY A 1 102 ? -17.858 11.564 20.607 1.00 91.12 102 GLY A C 1
ATOM 852 O O . GLY A 1 102 ? -18.248 11.768 19.452 1.00 91.12 102 GLY A O 1
ATOM 853 N N . LEU A 1 103 ? -16.593 11.241 20.890 1.00 92.25 103 LEU A N 1
ATOM 854 C CA . LEU A 1 103 ? -15.525 11.116 19.899 1.00 92.25 103 LEU A CA 1
ATOM 855 C C . LEU A 1 103 ? -15.465 9.702 19.314 1.00 92.25 103 LEU A C 1
ATOM 857 O O . LEU A 1 103 ? -15.878 8.729 19.942 1.00 92.25 103 LEU A O 1
ATOM 861 N N . VAL A 1 104 ? -14.957 9.594 18.086 1.00 91.88 104 VAL A N 1
ATOM 862 C CA . VAL A 1 104 ? -14.692 8.299 17.449 1.00 91.88 104 VAL A CA 1
ATOM 863 C C . VAL A 1 104 ? -13.321 7.805 17.894 1.00 91.88 104 VAL A C 1
ATOM 865 O O . VAL A 1 104 ? -12.315 8.475 17.668 1.00 91.88 104 VAL A O 1
ATOM 868 N N . GLU A 1 105 ? -13.296 6.621 18.488 1.00 92.69 105 GLU A N 1
ATOM 869 C CA . GLU A 1 105 ? -12.107 5.922 18.961 1.00 92.69 105 GLU A CA 1
ATOM 870 C C . GLU A 1 105 ? -11.882 4.658 18.124 1.00 92.69 105 GLU A C 1
ATOM 872 O O . GLU A 1 105 ? -12.830 3.985 17.709 1.00 92.69 105 GLU A O 1
ATOM 877 N N . ILE A 1 106 ? -10.617 4.339 17.850 1.00 92.50 106 ILE A N 1
ATOM 878 C CA . ILE A 1 106 ? -10.233 3.116 17.139 1.00 92.50 106 ILE A CA 1
ATOM 879 C C . ILE A 1 106 ? -9.927 2.037 18.174 1.00 92.50 106 ILE A C 1
ATOM 881 O O . ILE A 1 106 ? -9.052 2.226 19.014 1.00 92.50 106 ILE A O 1
ATOM 885 N N . LEU A 1 107 ? -10.646 0.914 18.102 1.00 92.69 107 LEU A N 1
ATOM 886 C CA . LEU A 1 107 ? -10.480 -0.221 19.018 1.00 92.69 107 LEU A CA 1
ATOM 887 C C . LEU A 1 107 ? -9.510 -1.281 18.478 1.00 92.69 107 LEU A C 1
ATOM 889 O O . LEU A 1 107 ? -9.009 -2.109 19.233 1.00 92.69 107 LEU A O 1
ATOM 893 N N . SER A 1 108 ? -9.266 -1.287 17.166 1.00 92.88 108 SER A N 1
ATOM 894 C CA . SER A 1 108 ? -8.356 -2.244 16.534 1.00 92.88 108 SER A CA 1
ATOM 895 C C . SER A 1 108 ? -6.891 -1.908 16.816 1.00 92.88 108 SER A C 1
ATOM 897 O O . SER A 1 108 ? -6.476 -0.754 16.718 1.00 92.88 108 SER A O 1
ATOM 899 N N . HIS A 1 109 ? -6.091 -2.948 17.049 1.00 92.19 109 HIS A N 1
ATOM 900 C CA . HIS A 1 109 ? -4.636 -2.868 17.135 1.00 92.19 109 HIS A CA 1
ATOM 901 C C . HIS A 1 109 ? -3.995 -3.624 15.970 1.00 92.19 109 HIS A C 1
ATOM 903 O O . HIS A 1 109 ? -4.460 -4.695 15.583 1.00 92.19 109 HIS A O 1
ATOM 909 N N . VAL A 1 110 ? -2.920 -3.064 15.418 1.00 91.81 110 VAL A N 1
ATOM 910 C CA . VAL A 1 110 ? -2.150 -3.657 14.320 1.00 91.81 110 VAL A CA 1
ATOM 911 C C . VAL A 1 110 ? -0.723 -3.854 14.799 1.00 91.81 110 VAL A C 1
ATOM 913 O O . VAL A 1 110 ? -0.134 -2.940 15.373 1.00 91.81 110 VAL A O 1
ATOM 916 N N . TYR A 1 111 ? -0.174 -5.038 14.545 1.00 91.50 111 TYR A N 1
ATOM 917 C CA . TYR A 1 111 ? 1.170 -5.412 14.965 1.00 91.50 111 TYR A CA 1
ATOM 918 C C . TYR A 1 111 ? 1.990 -5.859 13.761 1.00 91.50 111 TYR A C 1
ATOM 920 O O . TYR A 1 111 ? 1.489 -6.545 12.871 1.00 91.50 111 TYR A O 1
ATOM 928 N N . GLU A 1 112 ? 3.263 -5.485 13.757 1.00 88.94 112 GLU A N 1
ATOM 929 C CA . GLU A 1 112 ? 4.263 -6.076 12.880 1.00 88.94 112 GLU A CA 1
ATOM 930 C C . GLU A 1 112 ? 4.880 -7.283 13.590 1.00 88.94 112 GLU A C 1
ATOM 932 O O . GLU A 1 112 ? 5.295 -7.182 14.744 1.00 88.94 112 GLU A O 1
ATOM 937 N N . VAL A 1 113 ? 4.915 -8.432 12.915 1.00 90.31 113 VAL A N 1
ATOM 938 C CA . VAL A 1 113 ? 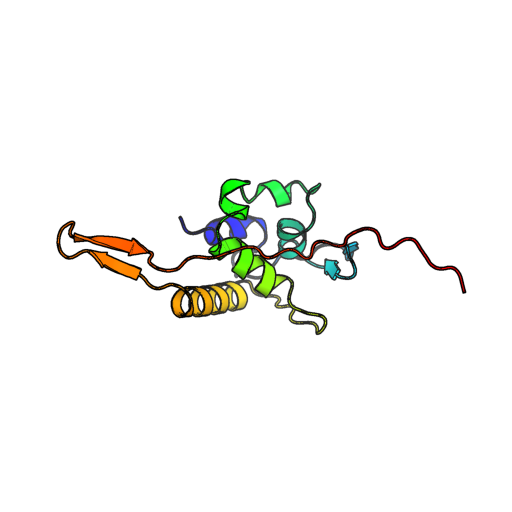5.477 -9.674 13.456 1.00 90.31 113 VAL A CA 1
ATOM 939 C C . VAL A 1 113 ? 6.714 -10.033 12.646 1.00 90.3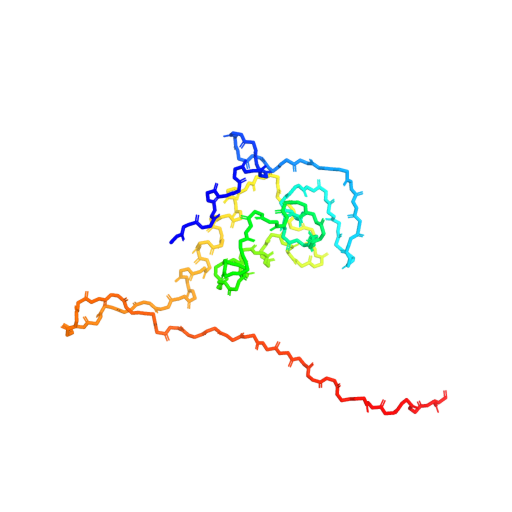1 113 VAL A C 1
ATOM 941 O O . VAL A 1 113 ? 6.641 -10.143 11.425 1.00 90.31 113 VAL A O 1
ATOM 944 N N . GLN A 1 114 ? 7.841 -10.229 13.328 1.00 87.50 114 GLN A N 1
ATOM 945 C CA . GLN A 1 114 ? 9.125 -10.563 12.715 1.00 87.50 114 GLN A CA 1
ATOM 946 C C . GLN A 1 114 ? 9.627 -11.904 13.256 1.00 87.50 114 GLN A C 1
ATOM 948 O O . GLN A 1 114 ? 9.507 -12.191 14.448 1.00 87.50 114 GLN A O 1
ATOM 953 N N . VAL A 1 115 ? 10.184 -12.737 12.376 1.00 90.62 115 VAL A N 1
ATOM 954 C CA . VAL A 1 115 ? 10.823 -13.993 12.781 1.00 90.62 115 VAL A CA 1
ATOM 955 C C . VAL A 1 115 ? 12.219 -13.678 13.297 1.00 90.62 115 VAL A C 1
ATOM 957 O O . VAL A 1 115 ? 13.042 -13.124 12.572 1.00 90.62 115 VAL A O 1
ATOM 960 N N . PHE A 1 116 ? 12.501 -14.069 14.536 1.00 86.19 116 PHE A N 1
ATOM 961 C CA . PHE A 1 116 ? 13.852 -14.010 15.074 1.00 86.19 116 PHE A CA 1
ATOM 962 C C . PHE A 1 116 ? 14.605 -15.277 14.665 1.00 86.19 116 PHE A C 1
ATOM 964 O O . PHE A 1 116 ? 14.338 -16.360 15.188 1.00 86.19 116 PHE A O 1
ATOM 971 N N . VAL A 1 117 ? 15.524 -15.163 13.708 1.00 81.25 117 VAL A N 1
ATOM 972 C CA . VAL A 1 117 ? 16.439 -16.261 13.384 1.00 81.25 117 VAL A CA 1
ATOM 973 C C . VAL A 1 117 ? 17.620 -16.154 14.341 1.00 81.25 117 VAL A C 1
ATOM 975 O O . VAL A 1 117 ? 18.481 -15.297 14.181 1.00 81.25 117 VAL A O 1
ATOM 978 N N . SER A 1 118 ? 17.646 -16.998 15.371 1.00 73.12 118 SER A N 1
ATOM 979 C CA . SER A 1 118 ? 18.875 -17.236 16.128 1.00 73.12 118 SER A CA 1
ATOM 980 C C . SER A 1 118 ? 19.869 -17.941 15.210 1.00 73.12 118 SER A C 1
ATOM 982 O O . SER A 1 118 ? 19.493 -18.954 14.614 1.00 73.12 118 SER A O 1
ATOM 984 N N . ASP A 1 119 ? 21.104 -17.445 15.113 1.00 67.75 119 ASP A N 1
ATOM 985 C CA . ASP A 1 119 ? 22.193 -18.110 14.393 1.00 67.75 119 ASP A CA 1
ATOM 986 C C . ASP A 1 119 ? 22.331 -19.560 14.886 1.00 67.75 119 ASP A C 1
ATOM 988 O O . ASP A 1 119 ? 22.913 -19.836 15.935 1.00 67.75 119 ASP A O 1
ATOM 992 N N . MET A 1 120 ? 21.759 -20.510 14.147 1.00 58.19 120 MET A N 1
ATOM 993 C CA . MET A 1 120 ? 22.072 -21.920 14.331 1.00 58.19 120 MET A CA 1
ATOM 994 C C . MET A 1 120 ? 23.458 -22.125 13.716 1.00 58.19 120 MET A C 1
ATOM 996 O O . MET A 1 120 ? 23.615 -21.851 12.523 1.00 58.19 120 MET A O 1
ATOM 1000 N N . PRO A 1 121 ? 24.473 -22.578 14.476 1.00 52.66 121 PRO A N 1
ATOM 1001 C CA . PRO A 1 121 ? 25.775 -22.860 13.897 1.00 52.66 121 PRO A CA 1
ATOM 1002 C C . PRO A 1 121 ? 25.589 -23.892 12.787 1.00 52.66 121 PRO A C 1
ATOM 1004 O O . PRO A 1 121 ? 25.004 -24.954 13.003 1.00 52.66 121 PRO A O 1
ATOM 1007 N N . SER A 1 122 ? 26.062 -23.549 11.592 1.00 53.59 122 SER A N 1
ATOM 1008 C CA . SER A 1 122 ? 26.062 -24.410 10.417 1.00 53.59 122 SER A CA 1
ATOM 1009 C C . SER A 1 122 ? 26.707 -25.752 10.763 1.00 53.59 122 SER A C 1
ATOM 1011 O O . SER A 1 122 ? 27.930 -25.857 10.862 1.00 53.59 122 SER A O 1
ATOM 1013 N N . GLN A 1 123 ? 25.884 -26.783 10.965 1.00 49.03 123 GLN A N 1
ATOM 1014 C CA . GLN A 1 123 ? 26.354 -28.160 10.922 1.00 49.03 123 GLN A CA 1
ATOM 1015 C C . GLN A 1 123 ? 26.635 -28.478 9.456 1.00 49.03 123 GLN A C 1
ATOM 1017 O O . GLN A 1 123 ? 25.725 -28.757 8.679 1.00 49.03 123 GLN A O 1
ATOM 1022 N N . ASN A 1 124 ? 27.908 -28.354 9.084 1.00 41.59 124 ASN A N 1
ATOM 1023 C CA . ASN A 1 124 ? 28.435 -28.910 7.847 1.00 41.59 124 ASN A CA 1
ATOM 1024 C C . ASN A 1 124 ? 28.218 -30.431 7.891 1.00 41.59 124 ASN A C 1
ATOM 1026 O O . ASN A 1 124 ? 28.800 -31.096 8.751 1.00 41.59 124 ASN A O 1
ATOM 1030 N N . PHE A 1 125 ? 27.382 -30.949 6.993 1.00 41.34 125 PHE A N 1
ATOM 1031 C CA . PHE A 1 125 ? 27.356 -32.365 6.624 1.00 41.34 125 PHE A CA 1
ATOM 1032 C C . PHE A 1 125 ? 28.111 -32.552 5.312 1.00 41.34 125 PHE A C 1
ATOM 1034 O O . PHE A 1 125 ? 27.943 -31.690 4.419 1.00 41.34 125 PHE A O 1
#

Secondary structure (DSSP, 8-state):
--GGGGGGGTB-TTSBBPEEEEEEETTEEEEEHHHHHHH-TTSTTGGGS-HHHHHSHHHHHHHHHHH--SS----SBHHHHHHHHHHHHHHH--EEE-TTT--EEE-------------------